Protein AF-A0A535P5X8-F1 (afdb_monomer)

Nearest PDB structures (foldseek):
  5bs1-assembly1_B  TM=3.114E-01  e=9.1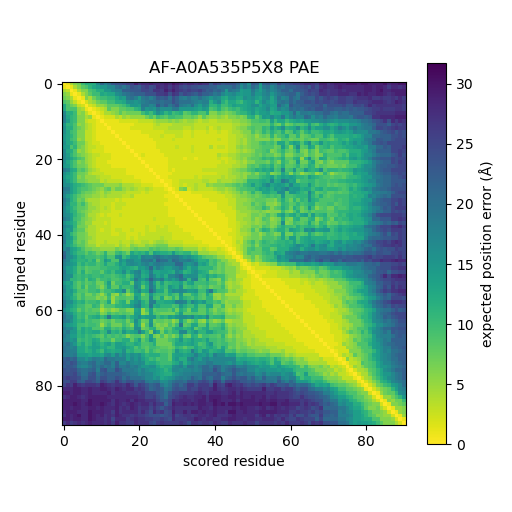79E+00  Chlamydomonas reinhardtii

Secondary structure (DSSP, 8-state):
-PPPPHHHHHHHHHHHHHHHHHHHHHTT-HHHHHHHHHHHHHHHSS--SHHHHHHHHHHHHHHHHHHHHHHHHHHHHHHHT----------

Structure (mmCIF, N/CA/C/O backbone):
data_AF-A0A535P5X8-F1
#
_entry.id   AF-A0A535P5X8-F1
#
loop_
_atom_site.group_PDB
_atom_site.id
_atom_site.type_symbol
_atom_site.label_atom_id
_atom_site.label_alt_id
_atom_site.label_comp_id
_atom_site.label_asym_id
_atom_site.label_entity_id
_atom_site.label_seq_id
_atom_site.pdbx_PDB_ins_code
_atom_site.Cartn_x
_atom_site.Cartn_y
_atom_site.Cartn_z
_atom_site.occupancy
_atom_site.B_iso_or_equiv
_atom_site.auth_seq_id
_atom_site.auth_comp_id
_atom_site.auth_asym_id
_atom_site.auth_atom_id
_atom_site.pdbx_PDB_model_num
ATOM 1 N N . MET A 1 1 ? 19.258 -19.140 -5.111 1.00 42.78 1 MET A N 1
ATOM 2 C CA . MET A 1 1 ? 17.969 -19.424 -5.777 1.00 42.78 1 MET A CA 1
ATOM 3 C C . MET A 1 1 ? 17.738 -18.343 -6.828 1.00 42.78 1 MET A C 1
ATOM 5 O O . MET A 1 1 ? 17.844 -17.180 -6.446 1.00 42.78 1 MET A O 1
ATOM 9 N N . PRO A 1 2 ? 17.521 -18.672 -8.114 1.00 58.78 2 PRO A N 1
ATOM 10 C CA . PRO A 1 2 ? 17.203 -17.670 -9.129 1.00 58.78 2 PRO A CA 1
ATOM 11 C C . PRO A 1 2 ? 15.792 -17.120 -8.877 1.00 58.78 2 PRO A C 1
ATOM 13 O O . PRO A 1 2 ? 14.869 -17.885 -8.606 1.00 58.78 2 PRO A O 1
ATOM 16 N N . GLN A 1 3 ? 15.648 -15.795 -8.901 1.00 57.03 3 GLN A N 1
ATOM 17 C CA . GLN A 1 3 ? 14.352 -15.124 -8.770 1.00 57.03 3 GLN A CA 1
ATOM 18 C C . GLN A 1 3 ? 13.558 -15.354 -10.072 1.00 57.03 3 GLN A C 1
ATOM 20 O O . GLN A 1 3 ? 14.160 -15.254 -11.145 1.00 57.03 3 GLN A O 1
ATOM 25 N N . PRO A 1 4 ? 12.257 -15.691 -10.019 1.00 55.41 4 PRO A N 1
ATOM 26 C CA . PRO A 1 4 ? 11.440 -15.835 -11.222 1.00 55.41 4 PRO A CA 1
ATOM 27 C C . PRO A 1 4 ? 11.389 -14.511 -12.006 1.00 55.41 4 PRO A C 1
ATOM 29 O O . PRO A 1 4 ? 11.552 -13.438 -11.415 1.00 55.41 4 PRO A O 1
ATOM 32 N N . PRO A 1 5 ? 11.189 -14.557 -13.338 1.00 57.72 5 PRO A N 1
ATOM 33 C CA . PRO A 1 5 ? 11.127 -13.347 -14.145 1.00 57.72 5 PRO A CA 1
ATOM 34 C C . PRO A 1 5 ? 9.984 -12.439 -13.654 1.00 57.72 5 PRO A C 1
ATOM 36 O O . PRO A 1 5 ? 8.926 -12.942 -13.264 1.00 57.72 5 PRO A O 1
ATOM 39 N N . PRO A 1 6 ? 10.156 -11.104 -13.684 1.00 57.19 6 PRO A N 1
ATOM 40 C CA . PRO A 1 6 ? 9.217 -10.144 -13.091 1.00 57.19 6 PRO A CA 1
ATOM 41 C C . PRO A 1 6 ? 7.779 -10.293 -13.611 1.00 57.19 6 PRO A C 1
ATOM 43 O O . PRO A 1 6 ? 6.829 -10.064 -12.863 1.00 57.19 6 PRO A O 1
ATOM 46 N N . SER A 1 7 ? 7.608 -10.767 -14.848 1.00 61.28 7 SER A N 1
ATOM 47 C CA . 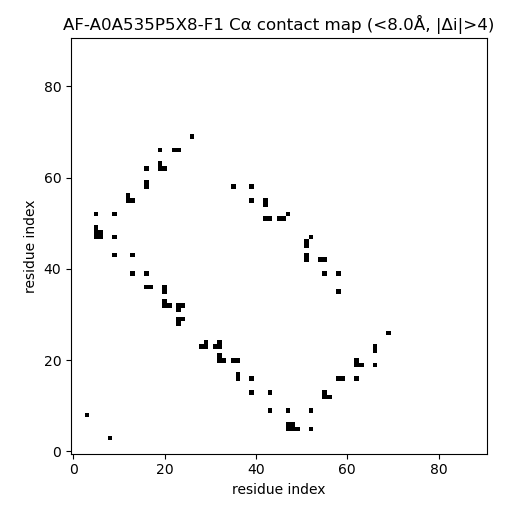SER A 1 7 ? 6.317 -11.081 -15.472 1.00 61.28 7 SER A CA 1
ATOM 48 C C . SER A 1 7 ? 5.512 -12.184 -14.769 1.00 61.28 7 SER A C 1
ATOM 50 O O . SER A 1 7 ? 4.292 -12.233 -14.921 1.00 61.28 7 SER A O 1
ATOM 52 N N . GLN A 1 8 ? 6.158 -13.054 -13.990 1.00 63.59 8 GLN A N 1
ATOM 53 C CA . GLN A 1 8 ? 5.508 -14.149 -13.267 1.00 63.59 8 GLN A CA 1
ATOM 54 C C . GLN A 1 8 ? 5.065 -13.737 -11.849 1.00 63.59 8 GLN A C 1
ATOM 56 O O . GLN A 1 8 ? 4.022 -14.192 -11.381 1.00 63.59 8 GLN A O 1
ATOM 61 N N . ASP A 1 9 ? 5.797 -12.823 -11.201 1.00 69.44 9 ASP A N 1
ATOM 62 C CA . ASP A 1 9 ? 5.511 -12.334 -9.840 1.00 69.44 9 ASP A CA 1
ATOM 63 C C . ASP A 1 9 ? 4.519 -11.157 -9.812 1.00 69.44 9 ASP A C 1
ATOM 65 O O . ASP A 1 9 ? 3.723 -11.023 -8.876 1.00 69.44 9 ASP A O 1
ATOM 69 N N . LEU A 1 10 ? 4.546 -10.291 -10.832 1.00 70.88 10 LEU A N 1
ATOM 70 C CA . LEU A 1 10 ? 3.736 -9.067 -10.901 1.00 70.88 10 LEU A CA 1
ATOM 71 C C . LEU A 1 10 ? 2.227 -9.310 -10.714 1.00 70.88 10 LEU A C 1
ATOM 73 O O . LEU A 1 10 ? 1.614 -8.585 -9.926 1.00 70.88 10 LEU A O 1
ATOM 77 N N . PRO A 1 11 ? 1.606 -10.330 -11.340 1.00 81.00 11 PRO A N 1
ATOM 78 C CA . PRO A 1 11 ? 0.188 -10.617 -11.128 1.00 81.00 11 PRO A CA 1
ATOM 79 C C . PRO A 1 11 ? -0.150 -11.023 -9.686 1.00 81.00 11 PRO A C 1
ATOM 81 O O . PRO A 1 11 ? -1.213 -10.664 -9.179 1.00 81.00 11 PRO A O 1
ATOM 84 N N . ALA A 1 12 ? 0.731 -11.765 -9.007 1.00 83.81 12 ALA A N 1
ATOM 85 C CA . ALA A 1 12 ? 0.527 -12.160 -7.613 1.00 83.81 12 ALA A CA 1
ATOM 86 C C . ALA A 1 12 ? 0.666 -10.956 -6.669 1.00 83.81 12 ALA A C 1
ATOM 88 O O . ALA A 1 12 ? -0.183 -10.749 -5.800 1.00 83.81 12 ALA A O 1
ATOM 89 N N . LEU A 1 13 ? 1.681 -10.117 -6.896 1.00 79.69 13 LEU A N 1
ATOM 90 C CA . LEU A 1 13 ? 1.884 -8.867 -6.162 1.00 79.69 13 LEU A CA 1
ATOM 91 C C . LEU A 1 13 ? 0.700 -7.911 -6.345 1.00 79.69 13 LEU A C 1
ATOM 93 O O . LEU A 1 13 ? 0.212 -7.342 -5.372 1.00 79.69 13 LEU A O 1
ATOM 97 N N . TYR A 1 14 ? 0.187 -7.786 -7.569 1.00 83.19 14 TYR A N 1
ATOM 98 C CA . TYR A 1 14 ? -0.975 -6.955 -7.865 1.00 83.19 14 TYR A CA 1
ATOM 99 C C . TYR A 1 14 ? -2.227 -7.415 -7.104 1.00 83.19 14 TYR A C 1
ATOM 101 O O . TYR A 1 14 ? -2.900 -6.595 -6.480 1.00 83.19 14 TYR A O 1
ATOM 109 N N . ARG A 1 15 ? -2.513 -8.726 -7.074 1.00 87.75 15 ARG A N 1
ATOM 110 C CA . ARG A 1 15 ? -3.637 -9.275 -6.289 1.00 87.75 15 ARG A CA 1
ATOM 111 C C . ARG A 1 15 ? -3.489 -8.988 -4.795 1.00 87.75 15 ARG A C 1
ATOM 113 O O . ARG A 1 15 ? -4.434 -8.497 -4.187 1.00 87.75 15 ARG A O 1
ATOM 120 N N . ALA A 1 16 ? -2.296 -9.185 -4.235 1.00 88.75 16 ALA A N 1
ATOM 121 C CA . ALA A 1 16 ? -2.032 -8.888 -2.827 1.00 88.75 16 ALA A CA 1
ATOM 122 C C . ALA A 1 16 ? -2.255 -7.402 -2.482 1.00 88.75 16 ALA A C 1
ATOM 124 O O . ALA A 1 16 ? -2.776 -7.078 -1.412 1.00 88.75 16 ALA A O 1
ATOM 125 N N . VAL A 1 17 ? -1.904 -6.486 -3.394 1.00 86.19 17 VAL A N 1
ATOM 126 C CA . VAL A 1 17 ? -2.198 -5.055 -3.227 1.00 86.19 17 VAL A CA 1
ATOM 127 C C . VAL A 1 17 ? -3.708 -4.799 -3.229 1.00 86.19 17 VAL A C 1
ATOM 129 O O . VAL A 1 17 ? -4.194 -4.066 -2.366 1.00 86.19 17 VAL A O 1
ATOM 132 N N . LEU A 1 18 ? -4.467 -5.416 -4.140 1.00 89.50 18 LEU A N 1
ATOM 133 C CA . LEU A 1 18 ? -5.927 -5.266 -4.186 1.00 89.50 18 LEU A CA 1
ATOM 134 C C . LEU A 1 18 ? -6.617 -5.800 -2.923 1.00 89.50 18 LEU A C 1
ATOM 136 O O . LEU A 1 18 ? -7.543 -5.159 -2.420 1.00 89.50 18 LEU A O 1
ATOM 140 N N . ASP A 1 19 ? -6.139 -6.912 -2.368 1.00 92.06 19 ASP A N 1
ATOM 141 C CA . ASP A 1 19 ? -6.677 -7.473 -1.125 1.00 92.06 19 ASP A CA 1
ATOM 142 C C . ASP A 1 19 ? -6.485 -6.518 0.061 1.00 92.06 19 ASP A C 1
ATOM 144 O O . ASP A 1 19 ? -7.402 -6.308 0.864 1.00 92.06 19 ASP A O 1
ATOM 148 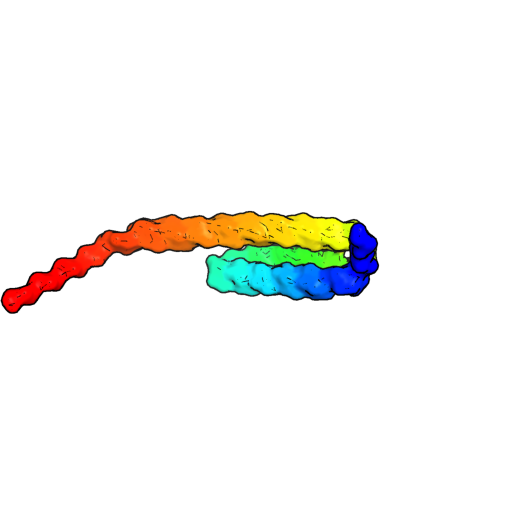N N . GLY A 1 20 ? -5.313 -5.882 0.161 1.00 86.94 20 GLY A N 1
ATOM 149 C CA . GLY A 1 20 ? -5.053 -4.890 1.203 1.00 86.94 20 GLY A CA 1
ATOM 150 C C . GLY A 1 20 ? -5.800 -3.568 0.985 1.00 86.94 20 GLY A C 1
ATOM 151 O O . GLY A 1 20 ? -6.248 -2.963 1.960 1.00 86.94 20 GLY A O 1
ATOM 152 N N . VAL A 1 21 ? -6.029 -3.146 -0.265 1.00 92.56 21 VAL A N 1
ATOM 153 C CA . VAL A 1 21 ? -6.929 -2.020 -0.589 1.00 92.56 21 VAL A CA 1
ATOM 154 C C . VAL A 1 21 ? -8.343 -2.311 -0.085 1.00 92.56 21 VAL A C 1
ATOM 156 O O . VAL A 1 21 ? -8.918 -1.484 0.621 1.00 92.56 21 VAL A O 1
ATOM 159 N N . ALA A 1 22 ? -8.877 -3.506 -0.354 1.00 89.56 22 ALA A N 1
ATOM 160 C CA . ALA A 1 22 ? -10.193 -3.908 0.140 1.00 89.56 22 ALA A CA 1
ATOM 161 C C . ALA A 1 22 ? -10.255 -3.941 1.680 1.00 89.56 22 ALA A C 1
ATOM 163 O O . ALA A 1 22 ? -11.291 -3.635 2.273 1.00 89.56 22 ALA A O 1
ATOM 164 N N . ALA A 1 23 ? -9.151 -4.288 2.350 1.00 87.31 23 ALA A N 1
ATOM 165 C CA . ALA A 1 23 ? -9.059 -4.226 3.806 1.00 87.31 23 ALA A CA 1
ATOM 166 C C . ALA A 1 23 ? -9.076 -2.781 4.341 1.00 87.31 23 ALA A C 1
ATOM 168 O O . ALA A 1 23 ? -9.791 -2.511 5.307 1.00 87.31 23 ALA A O 1
ATOM 169 N N . LEU A 1 24 ? -8.364 -1.845 3.701 1.00 86.19 24 LEU A N 1
ATOM 170 C CA . LEU A 1 24 ? -8.404 -0.419 4.061 1.00 86.19 24 LEU A CA 1
ATOM 171 C C . LEU A 1 24 ? -9.793 0.193 3.854 1.00 86.19 24 LEU A C 1
ATOM 173 O O . LEU A 1 24 ? -10.268 0.941 4.706 1.00 86.19 24 LEU A O 1
ATOM 177 N N . GLU A 1 25 ? -10.473 -0.156 2.761 1.00 88.75 25 GLU A N 1
ATOM 178 C CA . GLU A 1 25 ? -11.847 0.293 2.514 1.00 88.75 25 GLU A CA 1
ATOM 179 C C . GLU A 1 25 ? -12.804 -0.198 3.604 1.00 88.75 25 GLU A C 1
ATOM 181 O O . GLU A 1 25 ? -13.612 0.586 4.103 1.00 88.75 25 GLU A O 1
ATOM 186 N N . ARG A 1 26 ? -12.679 -1.467 4.024 1.00 87.62 26 ARG A N 1
ATOM 187 C CA . ARG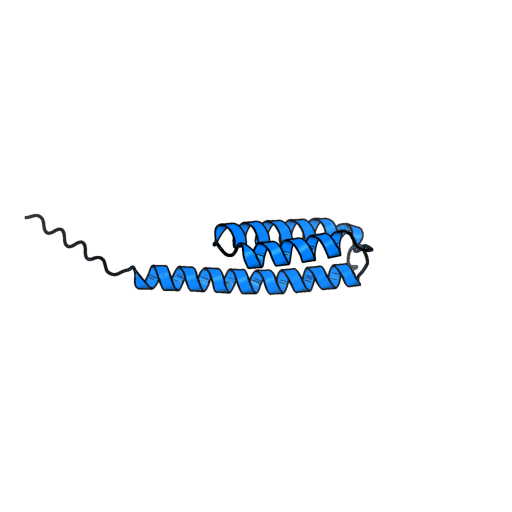 A 1 26 ? -13.456 -2.038 5.138 1.00 87.62 26 ARG A CA 1
ATOM 188 C C . ARG A 1 26 ? -13.150 -1.371 6.481 1.00 87.62 26 ARG A C 1
ATOM 190 O O . ARG A 1 26 ? -14.048 -1.251 7.306 1.00 87.62 26 ARG A O 1
ATOM 197 N N . ALA A 1 27 ? -11.919 -0.908 6.686 1.00 82.06 27 ALA A N 1
ATOM 198 C CA . ALA A 1 27 ? -11.520 -0.124 7.856 1.00 82.06 27 ALA A CA 1
ATOM 199 C C . ALA A 1 27 ? -11.973 1.352 7.797 1.00 82.06 27 ALA A C 1
ATOM 201 O O . ALA A 1 27 ? -11.736 2.099 8.745 1.00 82.06 27 ALA A O 1
ATOM 202 N N . GLY A 1 28 ? -12.625 1.782 6.710 1.00 87.62 28 GLY A N 1
ATOM 203 C CA . GLY A 1 28 ? -13.152 3.138 6.532 1.00 87.62 28 GLY A CA 1
ATOM 204 C C . GLY A 1 28 ? -12.165 4.137 5.919 1.00 87.62 28 GLY A C 1
ATOM 205 O O . GLY A 1 28 ? -12.542 5.279 5.660 1.00 87.62 28 GLY A O 1
ATOM 206 N N . ASP A 1 29 ? -10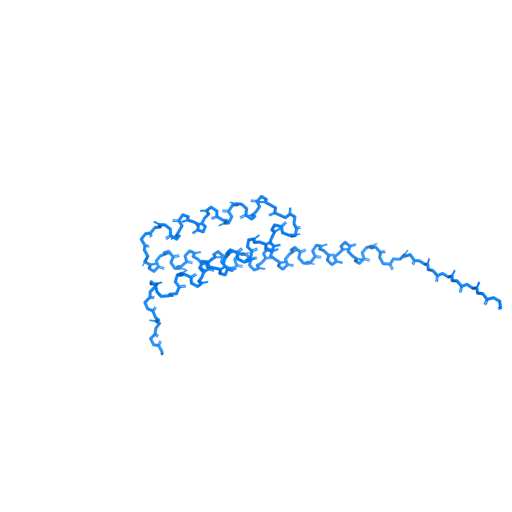.934 3.725 5.608 1.00 85.06 29 ASP A N 1
ATOM 207 C CA . ASP A 1 29 ? -9.881 4.601 5.074 1.00 85.06 29 ASP A CA 1
ATOM 208 C C . ASP A 1 29 ? -9.908 4.661 3.534 1.00 85.06 29 ASP A C 1
ATOM 210 O O . ASP A 1 29 ? -8.980 4.275 2.815 1.00 85.06 29 ASP A O 1
ATOM 214 N N . ARG A 1 30 ? -11.051 5.113 3.005 1.00 87.06 30 ARG A N 1
ATOM 215 C CA . ARG A 1 30 ? -11.384 5.071 1.567 1.00 87.06 30 ARG A CA 1
ATOM 216 C C . ARG A 1 30 ? -10.492 5.973 0.709 1.00 87.06 30 ARG A C 1
ATOM 218 O O . ARG A 1 30 ? -10.223 5.645 -0.449 1.00 87.06 30 ARG A O 1
ATOM 225 N N . ALA A 1 31 ? -10.025 7.094 1.262 1.00 87.94 31 ALA A N 1
ATOM 226 C CA . ALA A 1 31 ? -9.151 8.034 0.558 1.00 87.94 31 ALA A CA 1
ATOM 227 C C . ALA A 1 31 ? -7.757 7.429 0.328 1.00 87.94 31 ALA A C 1
ATOM 229 O O . ALA A 1 31 ? -7.264 7.422 -0.804 1.00 87.94 31 ALA A O 1
ATOM 230 N N . THR A 1 32 ? -7.170 6.843 1.374 1.00 83.31 32 THR A N 1
ATOM 231 C CA . THR A 1 32 ? -5.876 6.151 1.308 1.00 83.31 32 THR A CA 1
ATOM 232 C C . THR A 1 32 ? -5.948 4.940 0.382 1.00 83.31 32 THR A C 1
ATOM 234 O O . THR A 1 32 ? -5.103 4.782 -0.500 1.00 83.31 32 THR A O 1
ATOM 237 N N . ALA A 1 33 ? -7.008 4.134 0.498 1.00 86.31 33 ALA A N 1
ATOM 238 C CA . ALA A 1 33 ? -7.253 2.997 -0.386 1.00 86.31 33 ALA A CA 1
ATOM 239 C C . ALA A 1 33 ? -7.317 3.410 -1.871 1.00 86.31 33 ALA A C 1
ATOM 241 O O . ALA A 1 33 ? -6.681 2.791 -2.726 1.00 86.31 33 ALA A O 1
ATOM 242 N N . SER A 1 34 ? -8.018 4.507 -2.178 1.00 87.94 34 SER A N 1
ATOM 243 C CA . SER A 1 34 ? -8.154 5.026 -3.547 1.00 87.94 34 SER A CA 1
ATOM 244 C C . SER A 1 34 ? -6.849 5.584 -4.122 1.00 87.94 34 SER A C 1
ATOM 246 O O . SER A 1 34 ? -6.646 5.545 -5.337 1.00 87.94 34 SER A O 1
ATOM 248 N N . ALA A 1 35 ? -5.963 6.137 -3.289 1.00 89.75 35 ALA A N 1
ATOM 249 C CA . ALA A 1 35 ? -4.630 6.562 -3.721 1.00 89.75 35 ALA A CA 1
ATOM 250 C C . ALA A 1 35 ? -3.760 5.348 -4.084 1.00 89.75 35 ALA A C 1
ATOM 252 O O . ALA A 1 35 ? -3.255 5.266 -5.204 1.00 89.75 35 ALA A O 1
ATOM 253 N N . ILE A 1 36 ? -3.697 4.353 -3.194 1.00 86.81 36 ILE A N 1
ATOM 254 C CA . ILE A 1 36 ? -2.907 3.127 -3.392 1.00 86.81 36 ILE A CA 1
ATOM 255 C C . ILE A 1 36 ? -3.385 2.355 -4.62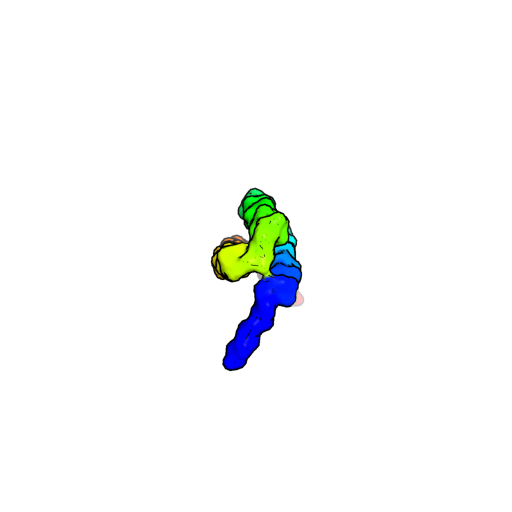5 1.00 86.81 36 ILE A C 1
ATOM 257 O O . ILE A 1 36 ? -2.570 1.897 -5.421 1.00 86.81 36 ILE A O 1
ATOM 261 N N . ARG A 1 37 ? -4.702 2.257 -4.838 1.00 86.75 37 ARG A N 1
ATOM 262 C CA . ARG A 1 37 ? -5.268 1.587 -6.017 1.00 86.75 37 ARG A CA 1
ATOM 263 C C . ARG A 1 37 ? -4.831 2.239 -7.329 1.00 86.75 37 ARG A C 1
ATOM 265 O O . ARG A 1 37 ? -4.515 1.531 -8.281 1.00 86.75 37 ARG A O 1
ATOM 272 N N . ARG A 1 38 ? -4.801 3.575 -7.388 1.00 89.31 38 ARG A N 1
ATOM 273 C CA . ARG A 1 38 ? -4.362 4.314 -8.583 1.00 89.31 38 ARG A CA 1
ATOM 274 C C . ARG A 1 38 ? -2.878 4.100 -8.863 1.00 89.31 38 ARG A C 1
ATOM 276 O O . ARG A 1 38 ? -2.522 3.822 -10.004 1.00 89.31 38 ARG A O 1
ATOM 283 N N . GLU A 1 39 ? -2.041 4.160 -7.830 1.00 84.25 39 GLU A N 1
ATOM 284 C CA . GLU A 1 39 ? -0.603 3.880 -7.941 1.00 84.25 39 GLU A CA 1
ATOM 285 C C . GLU A 1 39 ? -0.346 2.431 -8.394 1.00 84.25 39 GLU A C 1
ATOM 287 O O . GLU A 1 39 ? 0.477 2.195 -9.278 1.00 84.25 39 GLU A O 1
ATOM 292 N N . ALA A 1 40 ? -1.112 1.467 -7.869 1.00 83.56 40 ALA A N 1
ATOM 293 C CA . ALA A 1 40 ? -1.025 0.058 -8.248 1.00 83.56 40 ALA A CA 1
ATOM 294 C C . ALA A 1 40 ? -1.381 -0.190 -9.719 1.00 83.56 40 ALA A C 1
ATOM 296 O O . ALA A 1 40 ? -0.648 -0.881 -10.422 1.00 83.56 40 ALA A O 1
ATOM 297 N N . ILE A 1 41 ? -2.483 0.398 -10.198 1.00 84.50 41 ILE A N 1
ATOM 298 C CA . ILE A 1 41 ? -2.900 0.286 -11.601 1.00 84.50 41 ILE A CA 1
ATOM 299 C C . ILE A 1 41 ? -1.855 0.921 -12.517 1.00 84.50 41 ILE A C 1
ATOM 301 O O . ILE A 1 41 ? -1.469 0.299 -13.503 1.00 84.50 41 ILE A O 1
ATOM 305 N N . ALA A 1 42 ? -1.366 2.121 -12.190 1.00 83.25 42 ALA A N 1
ATOM 306 C CA . ALA A 1 42 ? -0.356 2.806 -12.994 1.00 83.25 42 ALA A CA 1
ATOM 307 C C . ALA A 1 42 ? 0.918 1.964 -13.146 1.00 83.25 42 ALA A C 1
ATOM 309 O O . ALA A 1 42 ? 1.436 1.821 -14.250 1.00 83.25 42 ALA A O 1
ATOM 310 N N . ALA A 1 43 ? 1.384 1.351 -12.057 1.00 76.88 43 ALA A N 1
ATOM 311 C CA . ALA A 1 43 ? 2.587 0.537 -12.095 1.00 76.88 43 ALA A CA 1
ATOM 312 C C . ALA A 1 43 ? 2.372 -0.868 -12.694 1.00 76.88 43 ALA A C 1
ATOM 314 O O . ALA A 1 43 ? 3.289 -1.400 -13.310 1.00 76.88 43 ALA A O 1
ATOM 315 N N . TYR A 1 44 ? 1.171 -1.447 -12.594 1.00 72.12 44 TYR A N 1
ATOM 316 C CA . TYR A 1 44 ? 0.824 -2.678 -13.317 1.00 72.12 44 TYR A CA 1
ATOM 317 C C . TYR A 1 44 ? 0.678 -2.450 -14.831 1.00 72.12 44 TYR A C 1
ATOM 319 O O . TYR A 1 44 ? 0.961 -3.341 -15.627 1.00 72.12 44 TYR A O 1
ATOM 327 N N . SER A 1 45 ? 0.236 -1.255 -15.230 1.00 75.38 45 SER A N 1
ATOM 328 C CA . SER A 1 45 ? 0.017 -0.883 -16.636 1.00 75.38 45 SER A CA 1
ATOM 329 C C . SER A 1 45 ? 1.291 -0.385 -17.334 1.00 75.38 45 SER A C 1
ATOM 331 O O . SER A 1 45 ? 1.279 -0.177 -18.545 1.00 75.38 45 SER A O 1
ATOM 333 N N . GLY A 1 46 ? 2.372 -0.157 -16.579 1.00 70.81 46 GLY A N 1
ATOM 334 C CA . GLY A 1 46 ? 3.690 0.213 -17.095 1.00 70.81 46 GLY A CA 1
ATOM 335 C C . GLY A 1 46 ? 4.467 -0.977 -17.667 1.00 70.81 46 GLY A C 1
ATOM 336 O O . GLY A 1 46 ? 3.995 -2.113 -17.647 1.00 70.81 46 GLY A O 1
ATOM 337 N N . ALA A 1 47 ? 5.674 -0.730 -18.184 1.00 61.66 47 ALA A N 1
ATOM 338 C CA . ALA A 1 47 ? 6.551 -1.799 -18.665 1.00 61.66 47 ALA A CA 1
ATOM 339 C C . ALA A 1 47 ? 6.850 -2.771 -17.512 1.00 61.66 47 ALA A C 1
ATOM 341 O O . ALA A 1 47 ? 7.302 -2.340 -16.461 1.00 61.66 47 ALA A O 1
ATOM 342 N N . TRP A 1 48 ? 6.573 -4.067 -17.674 1.00 65.25 48 TRP A N 1
ATOM 343 C CA . TRP A 1 48 ? 6.759 -5.096 -16.637 1.00 65.25 48 TRP A CA 1
ATOM 344 C C . TRP A 1 48 ? 8.246 -5.386 -16.364 1.00 65.25 48 TRP A C 1
ATOM 346 O O . TRP A 1 48 ? 8.752 -6.473 -16.640 1.00 65.25 48 TRP A O 1
ATOM 356 N N . ASP A 1 49 ? 8.950 -4.382 -15.851 1.00 66.12 49 ASP A N 1
ATOM 357 C CA . ASP A 1 49 ? 10.375 -4.367 -15.550 1.00 66.12 49 ASP A CA 1
ATOM 358 C C . ASP A 1 49 ? 10.635 -4.388 -14.029 1.00 66.12 49 ASP A C 1
ATOM 360 O O . ASP A 1 49 ? 9.732 -4.258 -13.191 1.00 66.12 49 ASP A O 1
ATOM 364 N N . ASP A 1 50 ? 11.905 -4.543 -13.653 1.00 69.00 50 ASP A N 1
ATOM 365 C CA . ASP A 1 50 ? 12.323 -4.592 -12.248 1.00 69.00 50 ASP A CA 1
ATOM 366 C C . ASP A 1 50 ? 12.049 -3.291 -11.475 1.00 69.00 50 ASP A C 1
ATOM 368 O O . ASP A 1 50 ? 11.899 -3.312 -10.248 1.00 69.00 50 ASP A O 1
ATOM 372 N N . ARG A 1 51 ? 11.916 -2.150 -12.165 1.00 72.00 51 ARG A N 1
ATOM 373 C CA . ARG A 1 51 ? 11.569 -0.872 -11.533 1.00 72.00 51 ARG A CA 1
ATOM 374 C C . ARG A 1 51 ? 10.119 -0.894 -11.053 1.00 72.00 51 ARG A C 1
ATOM 376 O O . ARG A 1 51 ? 9.854 -0.495 -9.918 1.00 72.00 51 ARG A O 1
ATOM 383 N N . HIS A 1 52 ? 9.193 -1.401 -11.862 1.00 67.50 52 HIS A N 1
ATOM 384 C CA . HIS A 1 52 ? 7.784 -1.538 -11.481 1.00 67.50 52 HIS A CA 1
ATOM 385 C C . HIS A 1 52 ? 7.588 -2.590 -10.382 1.00 67.50 52 HIS A C 1
ATOM 387 O O . HIS A 1 52 ? 6.781 -2.387 -9.467 1.00 67.50 52 HIS A O 1
ATOM 393 N N . ARG A 1 53 ? 8.399 -3.659 -10.387 1.00 69.56 53 ARG A N 1
ATOM 394 C CA . ARG A 1 53 ? 8.474 -4.622 -9.275 1.00 69.56 53 ARG A CA 1
ATOM 395 C C . ARG A 1 53 ? 8.904 -3.947 -7.968 1.00 69.56 53 ARG A C 1
ATOM 397 O O . ARG A 1 53 ? 8.257 -4.145 -6.941 1.00 69.56 53 ARG A O 1
ATOM 404 N N . GLY A 1 54 ? 9.940 -3.106 -8.008 1.00 76.75 54 GLY A N 1
ATOM 405 C CA . GLY A 1 54 ? 10.397 -2.329 -6.851 1.00 76.75 54 GLY A 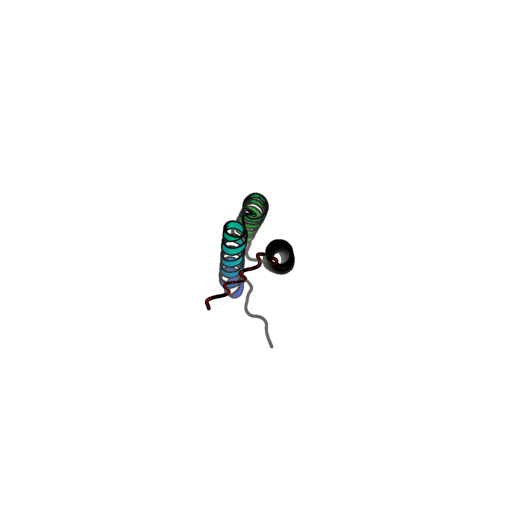CA 1
ATOM 406 C C . GLY A 1 54 ? 9.305 -1.425 -6.271 1.00 76.75 54 GLY A C 1
ATOM 407 O O . GLY A 1 54 ? 9.073 -1.438 -5.061 1.00 76.75 54 GLY A O 1
ATOM 408 N N . VAL A 1 55 ? 8.568 -0.714 -7.132 1.00 80.00 55 VAL A N 1
ATOM 409 C CA . VAL A 1 55 ? 7.431 0.128 -6.717 1.00 80.00 55 VAL A CA 1
ATOM 410 C C . VAL A 1 55 ? 6.348 -0.700 -6.018 1.00 80.00 55 VAL A C 1
ATOM 412 O O . VAL A 1 55 ? 5.878 -0.295 -4.953 1.00 80.00 55 VAL A O 1
ATOM 415 N N . MET A 1 56 ? 5.986 -1.878 -6.546 1.00 74.56 56 MET A N 1
ATOM 416 C CA . MET A 1 56 ? 5.009 -2.756 -5.883 1.00 74.56 56 MET A CA 1
ATOM 417 C C . MET A 1 56 ? 5.472 -3.226 -4.506 1.00 74.56 56 MET A C 1
ATOM 419 O O . MET A 1 56 ? 4.685 -3.211 -3.559 1.00 74.56 56 MET A O 1
ATOM 423 N N . CYS A 1 57 ? 6.743 -3.600 -4.356 1.00 81.25 57 CYS A N 1
ATOM 424 C CA . CYS A 1 57 ? 7.284 -3.978 -3.052 1.00 81.25 57 CYS A CA 1
ATOM 425 C C . CYS A 1 57 ? 7.200 -2.818 -2.047 1.00 81.25 57 CYS A C 1
ATOM 427 O O . CYS A 1 57 ? 6.767 -3.017 -0.911 1.00 81.25 57 CYS A O 1
ATOM 429 N N . THR A 1 58 ? 7.545 -1.595 -2.460 1.00 87.81 58 THR A N 1
ATOM 430 C CA . THR A 1 58 ? 7.428 -0.404 -1.605 1.00 87.81 58 THR A CA 1
ATOM 431 C C . THR A 1 58 ? 5.978 -0.131 -1.205 1.00 87.81 58 THR A C 1
ATOM 433 O O . THR A 1 58 ? 5.707 0.164 -0.037 1.00 87.81 58 THR A O 1
ATOM 436 N N . LEU A 1 59 ? 5.034 -0.277 -2.139 1.00 81.69 59 LEU A N 1
ATOM 437 C CA . LEU A 1 59 ? 3.608 -0.124 -1.857 1.00 81.69 59 LEU A CA 1
ATOM 438 C C . LEU A 1 59 ? 3.101 -1.161 -0.859 1.00 81.69 59 LEU A C 1
ATOM 440 O O . LEU A 1 59 ? 2.373 -0.793 0.059 1.00 81.69 59 LEU A O 1
ATOM 444 N N . LEU A 1 60 ? 3.524 -2.422 -0.969 1.00 82.81 60 LEU A N 1
ATOM 445 C CA . LEU A 1 60 ? 3.157 -3.469 -0.012 1.00 82.81 60 LEU A CA 1
ATOM 446 C C . LEU A 1 60 ? 3.665 -3.168 1.403 1.00 82.81 60 LEU A C 1
ATOM 448 O O . LEU A 1 60 ? 2.913 -3.308 2.369 1.00 82.81 60 LEU A O 1
ATOM 452 N N . VAL A 1 61 ? 4.909 -2.698 1.541 1.00 89.81 61 VAL A N 1
ATOM 453 C CA . VAL A 1 61 ? 5.462 -2.298 2.848 1.00 89.81 61 VAL A CA 1
ATOM 454 C C . VAL A 1 61 ? 4.668 -1.134 3.441 1.00 89.81 61 VAL A C 1
ATOM 456 O O . VAL A 1 61 ? 4.347 -1.142 4.631 1.00 89.81 61 VAL A O 1
ATOM 459 N N . ARG A 1 62 ? 4.319 -0.137 2.622 1.00 87.94 62 ARG A N 1
ATOM 460 C CA . ARG A 1 62 ? 3.503 1.004 3.056 1.00 87.94 62 ARG A CA 1
ATOM 461 C C . ARG A 1 62 ? 2.101 0.562 3.475 1.00 87.94 62 ARG A C 1
ATOM 463 O O . ARG A 1 62 ? 1.650 0.935 4.553 1.00 87.94 62 ARG A O 1
ATOM 470 N N . LEU A 1 63 ? 1.452 -0.270 2.665 1.00 83.25 63 LEU A N 1
ATOM 471 C CA . LEU A 1 63 ? 0.116 -0.807 2.915 1.00 83.25 63 LEU A CA 1
ATOM 472 C C . LEU A 1 63 ? 0.059 -1.574 4.237 1.00 83.25 63 LEU A C 1
ATOM 474 O O . LEU A 1 63 ? -0.851 -1.357 5.035 1.00 83.25 63 LEU A O 1
ATOM 478 N N . ARG A 1 64 ? 1.067 -2.411 4.513 1.00 86.31 64 ARG A N 1
ATOM 479 C CA . ARG A 1 64 ? 1.153 -3.155 5.773 1.00 86.31 64 ARG A CA 1
ATOM 480 C C . ARG A 1 64 ? 1.203 -2.226 6.986 1.00 86.31 64 ARG A C 1
ATOM 482 O O . ARG A 1 64 ? 0.458 -2.438 7.935 1.00 86.31 64 ARG A O 1
ATOM 489 N N . ARG A 1 65 ? 2.014 -1.166 6.923 1.00 87.94 65 ARG A N 1
ATOM 490 C CA . ARG A 1 65 ? 2.119 -0.171 8.003 1.00 87.94 65 ARG A CA 1
ATOM 491 C C . ARG A 1 65 ? 0.799 0.553 8.256 1.00 87.94 65 ARG A C 1
ATOM 493 O O . ARG A 1 65 ? 0.449 0.774 9.410 1.00 87.94 65 ARG A O 1
ATOM 500 N N . GLU A 1 66 ? 0.061 0.921 7.209 1.00 87.88 66 GLU A N 1
ATOM 501 C CA . GLU A 1 66 ? -1.238 1.582 7.397 1.00 87.88 66 GLU A CA 1
ATOM 502 C C . GLU A 1 66 ? -2.295 0.644 7.982 1.00 87.88 66 GLU A C 1
ATOM 504 O O . GLU A 1 66 ? -3.076 1.070 8.833 1.00 87.88 66 GLU A O 1
ATOM 509 N N . LEU A 1 67 ? -2.288 -0.636 7.595 1.00 82.75 67 LEU A N 1
ATOM 510 C CA . LEU A 1 67 ? -3.155 -1.649 8.200 1.00 82.75 67 LEU A CA 1
ATOM 511 C C . LEU A 1 67 ? -2.852 -1.838 9.690 1.00 82.75 67 LEU A C 1
ATOM 513 O O . LEU A 1 67 ? -3.783 -1.873 10.494 1.00 82.75 67 LEU A O 1
ATOM 517 N N . ASP A 1 68 ? -1.574 -1.890 10.069 1.00 84.88 68 ASP A N 1
ATOM 518 C CA . ASP A 1 68 ? -1.173 -2.011 11.474 1.00 84.88 68 ASP A CA 1
ATOM 519 C C . ASP A 1 68 ? -1.653 -0.796 12.289 1.00 84.88 68 ASP A C 1
ATOM 521 O O . ASP A 1 68 ? -2.270 -0.962 13.345 1.00 84.88 68 ASP A O 1
ATOM 525 N N . ARG A 1 69 ? -1.506 0.426 11.756 1.00 84.25 69 ARG A N 1
ATOM 526 C CA . ARG A 1 69 ? -2.024 1.646 12.403 1.00 84.25 69 ARG A CA 1
ATOM 527 C C . ARG A 1 69 ? -3.547 1.690 12.473 1.00 84.25 69 ARG A C 1
ATOM 529 O O . ARG A 1 69 ? -4.102 2.151 13.468 1.00 84.25 69 ARG A O 1
ATOM 536 N N . ALA A 1 70 ? -4.249 1.251 11.431 1.00 78.56 70 ALA A N 1
ATOM 537 C CA . ALA A 1 70 ? -5.709 1.173 11.445 1.00 78.56 70 ALA A CA 1
ATOM 538 C C . ALA A 1 70 ? -6.196 0.186 12.516 1.00 78.56 70 ALA A C 1
ATOM 540 O O . ALA A 1 70 ? -7.139 0.486 13.251 1.00 78.56 70 ALA A O 1
ATOM 541 N N . ALA A 1 71 ? -5.506 -0.947 12.664 1.00 77.81 71 ALA A N 1
ATOM 542 C CA . ALA A 1 71 ? -5.781 -1.919 13.712 1.00 77.81 71 ALA A CA 1
ATOM 543 C C . ALA A 1 71 ? -5.507 -1.350 15.116 1.00 77.81 71 ALA A C 1
ATOM 545 O O . ALA A 1 71 ? -6.299 -1.576 16.028 1.00 77.81 71 ALA A O 1
ATOM 546 N N . GLU A 1 72 ? -4.432 -0.578 15.301 1.00 79.88 72 GLU A N 1
ATOM 547 C CA . GLU A 1 72 ? -4.157 0.140 16.555 1.00 79.88 72 GLU A CA 1
ATOM 548 C C . GLU A 1 72 ? -5.265 1.136 16.898 1.00 79.88 72 GLU A C 1
ATOM 550 O O . GLU A 1 72 ? -5.792 1.093 18.008 1.00 79.88 72 GLU A O 1
ATOM 555 N N . ARG A 1 73 ? -5.692 1.965 15.935 1.00 76.50 73 ARG A N 1
ATOM 556 C CA . ARG A 1 73 ? -6.804 2.912 16.122 1.00 76.50 73 ARG A CA 1
ATOM 557 C C . ARG A 1 73 ? -8.093 2.202 16.542 1.00 76.50 73 ARG A C 1
ATOM 559 O O . ARG A 1 73 ? -8.750 2.653 17.477 1.00 76.50 73 ARG A O 1
ATOM 566 N N . GLY A 1 74 ? -8.423 1.079 15.900 1.00 71.75 74 GLY A N 1
ATOM 567 C CA . GLY A 1 74 ? -9.585 0.254 16.252 1.00 71.75 74 GLY A CA 1
ATOM 568 C C . GLY A 1 74 ? -9.488 -0.392 17.641 1.00 71.75 74 GLY A C 1
ATOM 569 O O . GLY A 1 74 ? -10.484 -0.481 18.357 1.00 71.75 74 GLY A O 1
ATOM 570 N N . ARG A 1 75 ? -8.288 -0.808 18.069 1.00 67.06 75 ARG A N 1
ATOM 571 C CA . ARG A 1 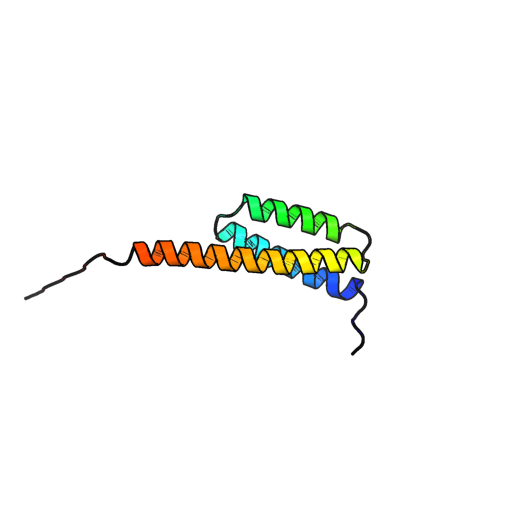75 ? -8.060 -1.318 19.433 1.00 67.06 75 ARG A CA 1
ATOM 572 C C . ARG A 1 75 ? -8.184 -0.219 20.483 1.00 67.06 75 ARG A C 1
ATOM 574 O O . ARG A 1 75 ? -8.777 -0.459 21.530 1.00 67.06 75 ARG A O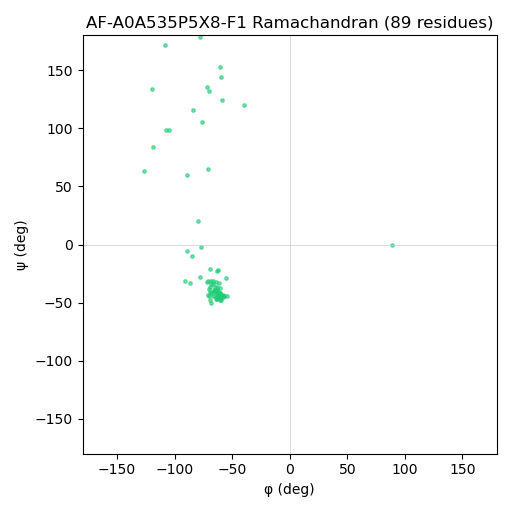 1
ATOM 581 N N . SER A 1 76 ? -7.663 0.977 20.216 1.00 63.75 76 SER A N 1
ATOM 582 C CA . SER A 1 76 ? -7.761 2.118 21.132 1.00 63.75 76 SER A CA 1
ATOM 583 C C . SER A 1 76 ? -9.206 2.582 21.326 1.00 63.75 76 SER A C 1
ATOM 585 O O . SER A 1 76 ? -9.601 2.876 22.453 1.00 63.75 76 SER A O 1
ATOM 587 N N . THR A 1 77 ? -10.025 2.590 20.270 1.00 61.12 77 THR A N 1
ATOM 588 C CA . THR A 1 77 ? -11.458 2.905 20.385 1.00 61.12 77 THR A CA 1
ATOM 589 C C . THR A 1 77 ? -12.237 1.805 21.109 1.00 61.12 77 THR A C 1
ATOM 591 O O . THR A 1 77 ? -13.087 2.118 21.942 1.00 61.12 77 THR A O 1
ATOM 594 N N . ALA A 1 78 ? -11.914 0.527 20.881 1.00 60.44 78 ALA A N 1
ATOM 595 C CA . ALA A 1 78 ? -12.518 -0.590 21.613 1.00 60.44 78 ALA A CA 1
ATOM 596 C C . ALA A 1 78 ? -12.136 -0.599 23.108 1.00 60.44 78 ALA A C 1
ATOM 598 O O . ALA A 1 78 ? -12.993 -0.811 23.966 1.00 60.44 78 ALA A O 1
ATOM 599 N N . ALA A 1 79 ? -10.873 -0.307 23.440 1.00 60.31 79 ALA A N 1
ATOM 600 C CA . ALA A 1 79 ? -10.392 -0.227 24.820 1.00 60.31 79 ALA A CA 1
ATOM 601 C C . ALA A 1 79 ? -11.019 0.947 25.595 1.00 60.31 79 ALA A C 1
ATOM 603 O O . ALA A 1 79 ? -11.313 0.814 26.783 1.00 60.31 79 ALA A O 1
ATOM 604 N N . ALA A 1 80 ? -11.292 2.072 24.925 1.00 60.66 80 ALA A N 1
ATOM 605 C CA . ALA A 1 80 ? -11.980 3.217 25.524 1.00 60.66 80 ALA A CA 1
ATOM 606 C C . ALA A 1 80 ? -13.471 2.946 25.834 1.00 60.66 80 ALA A C 1
ATOM 608 O O . ALA A 1 80 ? -14.046 3.610 26.695 1.00 60.66 80 ALA A O 1
ATOM 609 N N . GLY A 1 81 ? -14.096 1.956 25.182 1.00 58.50 81 GLY A N 1
ATOM 610 C CA . GLY A 1 81 ? -15.502 1.577 25.388 1.00 58.50 81 GLY A CA 1
ATOM 611 C C . GLY A 1 81 ? -15.755 0.529 26.485 1.00 58.50 81 GLY A C 1
ATOM 612 O O . GLY A 1 81 ? -16.908 0.246 26.806 1.00 58.50 81 GLY A O 1
ATOM 613 N N . GLY A 1 82 ? -14.708 -0.049 27.084 1.00 54.56 82 GLY A N 1
ATOM 614 C CA . GLY A 1 82 ? -14.775 -1.258 27.920 1.00 54.56 82 GLY A CA 1
ATOM 615 C C . GLY A 1 82 ? -15.243 -1.102 29.375 1.00 54.56 82 GLY A C 1
ATOM 616 O O . GLY A 1 82 ? -14.953 -1.972 30.192 1.00 54.56 82 GLY A O 1
ATOM 617 N N . ARG A 1 83 ? -15.950 -0.026 29.746 1.00 54.91 83 ARG A N 1
ATOM 618 C CA . ARG A 1 83 ? -16.533 0.131 31.097 1.00 54.91 83 ARG A CA 1
ATOM 619 C C . ARG A 1 83 ? -18.032 0.427 31.046 1.00 54.91 83 ARG A C 1
ATOM 621 O O . ARG A 1 83 ? -18.482 1.467 31.517 1.00 54.91 83 ARG A O 1
ATOM 628 N N . ARG A 1 84 ? -18.833 -0.507 30.526 1.00 51.78 84 ARG A N 1
ATOM 629 C CA . ARG A 1 84 ? -20.246 -0.612 30.928 1.00 51.78 84 ARG A CA 1
ATOM 630 C C . ARG A 1 84 ? -20.424 -1.799 31.865 1.00 51.78 84 ARG A C 1
ATOM 632 O O . ARG A 1 84 ? -20.515 -2.947 31.453 1.00 51.78 84 ARG A O 1
ATOM 639 N N . ARG A 1 85 ? -20.442 -1.439 33.147 1.00 55.31 85 ARG A N 1
ATOM 640 C CA . ARG A 1 85 ? -20.980 -2.166 34.295 1.00 55.31 85 ARG A CA 1
ATOM 641 C C . ARG A 1 85 ? -22.294 -2.855 33.919 1.00 55.31 85 ARG A C 1
ATOM 643 O O . ARG A 1 85 ? -23.256 -2.175 33.573 1.00 55.31 85 ARG A O 1
ATOM 650 N N . ILE A 1 86 ? -22.336 -4.176 34.036 1.00 50.47 86 ILE A N 1
ATOM 651 C CA . ILE A 1 86 ? -23.585 -4.919 34.195 1.00 50.47 86 ILE A CA 1
ATOM 652 C C . ILE A 1 86 ? -23.466 -5.631 35.543 1.00 50.47 86 ILE A C 1
ATOM 654 O O . ILE A 1 86 ? -23.016 -6.767 35.639 1.00 50.47 86 ILE A O 1
ATOM 658 N N . GLU A 1 87 ? -23.800 -4.900 36.607 1.00 53.25 87 GLU A N 1
ATOM 659 C CA . GLU A 1 87 ? -24.229 -5.521 37.857 1.00 53.25 87 GLU A CA 1
ATOM 660 C C . GLU A 1 87 ? -25.668 -5.980 37.631 1.00 53.25 87 GLU A C 1
ATOM 662 O O . GLU A 1 87 ? -26.586 -5.163 37.599 1.00 53.25 87 GLU A O 1
ATOM 667 N N . ILE A 1 88 ? -25.869 -7.283 37.457 1.00 47.19 88 ILE A N 1
ATOM 668 C CA . ILE A 1 88 ? -27.181 -7.889 37.668 1.00 47.19 88 ILE A CA 1
ATOM 669 C C . ILE A 1 88 ? -27.067 -8.684 38.958 1.00 47.19 88 ILE A C 1
ATOM 671 O O . ILE A 1 88 ? -26.533 -9.789 39.004 1.00 47.19 88 ILE A O 1
ATOM 675 N N . ARG A 1 89 ? -27.536 -8.056 40.034 1.00 47.28 89 ARG A N 1
ATOM 676 C CA . ARG A 1 89 ? -27.838 -8.719 41.295 1.00 47.28 89 ARG A CA 1
ATOM 677 C C . ARG A 1 89 ? -29.248 -9.276 41.150 1.00 47.28 89 ARG A C 1
ATOM 679 O O . ARG A 1 89 ? -30.187 -8.496 41.010 1.00 47.28 89 ARG A O 1
ATOM 686 N N . VAL A 1 90 ? -29.397 -10.594 41.180 1.00 60.84 90 VAL A N 1
ATOM 687 C CA . VAL A 1 90 ? -30.697 -11.225 41.423 1.00 60.84 90 VAL A CA 1
ATOM 688 C C . VAL A 1 90 ? -30.572 -12.072 42.681 1.00 60.84 90 VAL A C 1
ATOM 690 O O . VAL A 1 90 ? -29.544 -12.699 42.924 1.00 60.84 90 VAL A O 1
ATOM 693 N N . ARG A 1 91 ? -31.602 -11.885 43.499 1.00 59.97 91 ARG A N 1
ATOM 694 C CA . ARG A 1 91 ? -31.821 -12.314 44.875 1.00 59.97 91 ARG A CA 1
ATOM 695 C C . ARG A 1 91 ? -31.837 -13.824 45.048 1.00 59.97 91 ARG A C 1
ATOM 697 O O . ARG A 1 91 ? -32.290 -14.500 44.101 1.00 59.97 91 ARG A O 1
#

Mean predicted aligned error: 12.29 Å

Solvent-accessible surface area (backbone atoms only — not comparable to full-atom values): 5417 Å² total; per-residue (Å²): 131,87,78,77,59,55,75,72,50,49,65,56,54,51,50,57,50,52,56,52,32,55,50,33,42,74,72,66,42,49,68,62,26,53,52,53,52,53,55,50,51,55,44,69,72,41,72,78,40,71,67,38,52,50,51,50,52,53,50,50,57,52,51,51,53,51,52,52,50,51,52,49,54,54,48,55,56,53,63,74,62,71,79,75,85,80,86,80,86,79,135

Foldseek 3Di:
DDDPQLVVCLVVLLVLLLVLLVVCVVLVNPVVSVVLNVQSVVLSVDDSDVVSVVSSVVSNVVSVVVSVVSVVVVVVVVVVPPDDDDPDDDD

Radius of gyration: 19.75 Å; Cα contacts (8 Å, |Δi|>4): 49; chains: 1; bounding box: 50×28×64 Å

pLDDT: mean 74.93, std 13.1, range [42.78, 92.56]

Sequence (91 aa):
MPQPPPSQDLPALYRAVLDGVAALERAGDRATASAIRREAIAAYSGAWDDRHRGVMCTLLVRLRRELDRAAERGRSTAAAGGRRRIEIRVR